Protein AF-A0A7R9QND0-F1 (afdb_monomer)

Radius of gyration: 23.3 Å; Cα contacts (8 Å, |Δi|>4): 82; chains: 1; bounding box: 37×29×75 Å

Sequence (77 aa):
ISTSHLSLHDPDAEFADADAPEFDEPLPALGTAKALYVFEAQSEGSIPMGENEEFEVVELDQGDGWTRVRRRDHEEE

Mean predicted aligned error: 13.8 Å

Structure (mmCIF, N/CA/C/O backbone):
data_AF-A0A7R9QND0-F1
#
_entry.id   AF-A0A7R9QND0-F1
#
loop_
_atom_site.group_PDB
_atom_site.id
_atom_site.type_symbol
_atom_site.label_atom_id
_atom_site.label_alt_id
_atom_site.label_comp_id
_atom_site.label_asym_id
_atom_site.label_entity_id
_atom_site.label_seq_id
_atom_site.pdbx_PDB_ins_code
_atom_site.Cartn_x
_atom_site.Cartn_y
_atom_site.Cartn_z
_atom_site.occupancy
_atom_site.B_iso_or_equiv
_atom_site.auth_seq_id
_atom_site.auth_comp_id
_atom_site.auth_asym_id
_atom_site.auth_atom_id
_atom_site.pdbx_PDB_model_num
ATOM 1 N N . ILE A 1 1 ? 25.323 -11.086 -65.724 1.00 43.56 1 ILE A N 1
ATOM 2 C CA . ILE A 1 1 ? 23.870 -11.282 -65.498 1.00 43.56 1 ILE A CA 1
ATOM 3 C C . ILE A 1 1 ? 23.781 -12.092 -64.205 1.00 43.56 1 ILE A C 1
ATOM 5 O O . ILE A 1 1 ? 24.108 -13.263 -64.235 1.00 43.56 1 ILE A O 1
ATOM 9 N N . SER A 1 2 ? 23.886 -11.442 -63.044 1.00 44.09 2 SER A N 1
ATOM 10 C CA . SER A 1 2 ? 22.770 -10.910 -62.239 1.00 44.09 2 SER A CA 1
ATOM 11 C C . SER A 1 2 ? 21.728 -11.979 -61.897 1.00 44.09 2 SER A C 1
ATOM 13 O O . SER A 1 2 ? 20.954 -12.344 -62.772 1.00 44.09 2 SER A O 1
ATOM 15 N N . THR A 1 3 ? 21.772 -12.489 -60.662 1.00 45.50 3 THR A N 1
ATOM 16 C CA . THR A 1 3 ? 20.785 -12.219 -59.594 1.00 45.50 3 THR A CA 1
ATOM 17 C C . THR A 1 3 ? 21.378 -12.716 -58.276 1.00 45.50 3 THR A C 1
ATOM 19 O O . THR A 1 3 ? 21.566 -13.916 -58.087 1.00 45.50 3 THR A O 1
ATOM 22 N N . SER A 1 4 ? 21.718 -11.789 -57.387 1.00 52.72 4 SER A N 1
ATOM 23 C CA . SER A 1 4 ? 22.135 -12.082 -56.016 1.00 52.72 4 SER A CA 1
ATOM 24 C C . SER A 1 4 ? 20.907 -12.398 -55.164 1.00 52.72 4 SER A C 1
ATOM 26 O O . SER A 1 4 ? 19.922 -11.669 -55.231 1.00 52.72 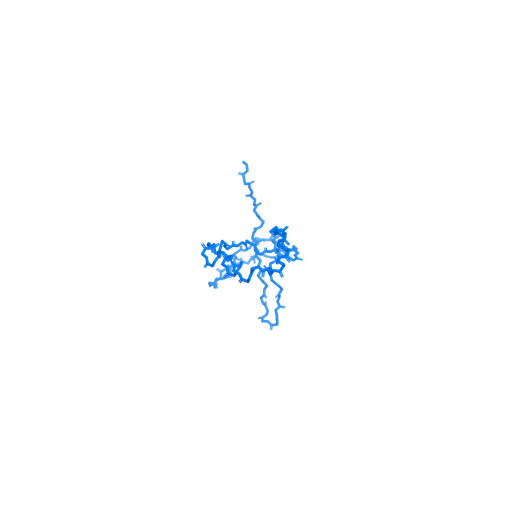4 SER A O 1
ATOM 28 N N . HIS A 1 5 ? 20.991 -13.417 -54.312 1.00 56.69 5 HIS A N 1
ATOM 29 C CA . HIS A 1 5 ? 20.154 -13.513 -53.119 1.00 56.69 5 HIS A CA 1
ATOM 30 C C . HIS A 1 5 ? 21.086 -13.867 -51.960 1.00 56.69 5 HIS A C 1
ATOM 32 O O . HIS A 1 5 ? 21.420 -15.028 -51.739 1.00 56.69 5 HIS A O 1
ATOM 38 N N . LEU A 1 6 ? 21.619 -12.833 -51.310 1.00 56.44 6 LEU A N 1
ATOM 39 C CA . LEU A 1 6 ? 22.424 -12.974 -50.106 1.00 56.44 6 LEU A CA 1
ATOM 40 C C . LEU A 1 6 ? 21.474 -12.751 -48.926 1.00 56.44 6 LEU A C 1
ATOM 42 O O . LEU A 1 6 ? 21.121 -11.617 -48.623 1.00 56.44 6 LEU A O 1
ATOM 46 N N . SER A 1 7 ? 21.019 -13.830 -48.294 1.00 56.81 7 SER A N 1
ATOM 47 C CA . SER A 1 7 ? 20.485 -13.745 -46.936 1.00 56.81 7 SER A CA 1
ATOM 48 C C . SER A 1 7 ? 21.671 -13.728 -45.981 1.00 56.81 7 SER A C 1
ATOM 50 O O . SER 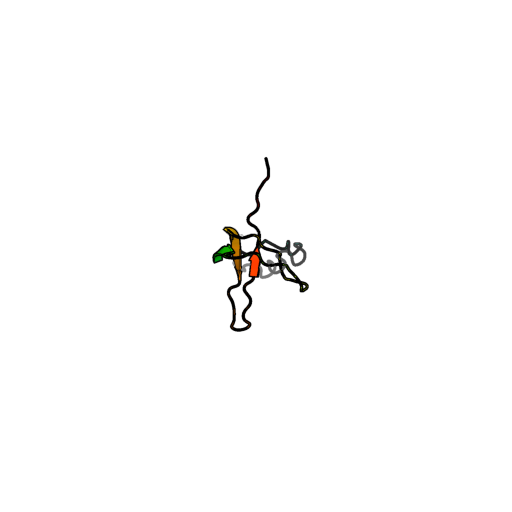A 1 7 ? 22.160 -14.777 -45.573 1.00 56.81 7 SER A O 1
ATOM 52 N N . LEU A 1 8 ? 22.143 -12.535 -45.639 1.00 57.34 8 LEU A N 1
ATOM 53 C CA . LEU A 1 8 ? 22.708 -12.301 -44.321 1.00 57.34 8 LEU A CA 1
ATOM 54 C C . LEU A 1 8 ? 21.831 -11.235 -43.682 1.00 57.34 8 LEU A C 1
ATOM 56 O O . LEU A 1 8 ? 21.807 -10.092 -44.117 1.00 57.34 8 LEU A O 1
ATOM 60 N N . HIS A 1 9 ? 21.024 -11.683 -42.729 1.00 51.56 9 HIS A N 1
ATOM 61 C CA . HIS A 1 9 ? 20.310 -10.828 -41.801 1.00 51.56 9 HIS A CA 1
ATOM 62 C C . HIS A 1 9 ? 21.375 -10.034 -41.038 1.00 51.56 9 HIS A C 1
ATOM 64 O O . HIS A 1 9 ? 22.231 -10.638 -40.390 1.00 51.56 9 HIS A O 1
ATOM 70 N N . ASP A 1 10 ? 21.381 -8.719 -41.229 1.00 51.69 10 ASP A N 1
ATOM 71 C CA . ASP A 1 10 ? 22.299 -7.789 -40.580 1.00 51.69 10 ASP A CA 1
ATOM 72 C C . ASP A 1 10 ? 22.280 -7.994 -39.054 1.00 51.69 10 ASP A C 1
ATOM 74 O O . ASP A 1 10 ? 21.211 -7.903 -38.449 1.00 51.69 10 ASP A O 1
ATOM 78 N N . PRO A 1 11 ? 23.431 -8.246 -38.404 1.00 51.91 11 PRO A N 1
ATOM 79 C CA . PRO A 1 11 ? 23.551 -8.179 -36.949 1.00 51.91 11 PRO A CA 1
ATOM 80 C C . PRO A 1 11 ? 23.657 -6.729 -36.431 1.00 51.91 11 PRO A C 1
ATOM 82 O O . PRO A 1 11 ? 23.970 -6.526 -35.266 1.00 51.91 11 PRO A O 1
ATOM 85 N N . ASP A 1 12 ? 23.393 -5.721 -37.271 1.00 48.75 12 ASP A N 1
ATOM 86 C CA . ASP A 1 12 ? 23.444 -4.291 -36.922 1.00 48.75 12 ASP A CA 1
ATOM 87 C C . ASP A 1 12 ? 22.064 -3.717 -36.537 1.00 48.75 12 ASP A C 1
ATOM 89 O O . ASP A 1 12 ? 21.805 -2.524 -36.639 1.00 48.75 12 ASP A O 1
ATOM 93 N N . ALA A 1 13 ? 21.146 -4.572 -36.075 1.00 52.59 13 ALA A N 1
ATOM 94 C CA . ALA A 1 13 ? 19.958 -4.141 -35.331 1.00 52.59 13 ALA A CA 1
ATOM 95 C C . ALA A 1 13 ? 20.211 -4.115 -33.806 1.00 52.59 13 ALA A C 1
ATOM 97 O O . ALA A 1 13 ? 19.275 -4.022 -33.019 1.00 52.59 13 ALA A O 1
ATOM 98 N N . GLU A 1 14 ? 21.480 -4.175 -33.389 1.00 53.62 14 GLU A N 1
ATOM 99 C CA . GLU A 1 14 ? 21.950 -4.058 -31.999 1.00 53.62 14 GLU A CA 1
ATOM 100 C C . GLU A 1 14 ? 22.182 -2.585 -31.598 1.00 53.62 14 GLU A C 1
ATOM 102 O O . GLU A 1 14 ? 23.085 -2.261 -30.835 1.00 53.62 14 GLU A O 1
ATOM 107 N N . PHE A 1 15 ? 21.365 -1.672 -32.118 1.00 56.12 15 PHE A N 1
ATOM 108 C CA . PHE A 1 15 ? 21.181 -0.336 -31.548 1.00 56.12 15 PHE A CA 1
ATOM 109 C C . PHE A 1 15 ? 19.688 -0.012 -31.535 1.00 56.12 15 PHE A C 1
ATOM 111 O O . PHE A 1 15 ? 19.244 1.019 -32.032 1.00 56.12 15 PHE A O 1
ATOM 118 N N . ALA A 1 16 ? 18.892 -0.931 -30.986 1.00 56.16 16 ALA A N 1
ATOM 119 C CA . ALA A 1 16 ? 17.617 -0.548 -30.406 1.00 56.16 16 ALA A CA 1
ATOM 120 C C . ALA A 1 16 ? 17.935 0.387 -29.230 1.00 56.16 16 ALA A C 1
ATOM 122 O O . ALA A 1 16 ? 18.384 -0.081 -28.190 1.00 56.16 16 ALA A O 1
ATOM 123 N N . ASP A 1 17 ? 17.826 1.694 -29.476 1.00 54.28 17 ASP A N 1
ATOM 124 C CA . ASP A 1 17 ? 17.719 2.782 -28.501 1.00 54.28 17 ASP A CA 1
ATOM 125 C C . ASP A 1 17 ? 18.217 2.446 -27.082 1.00 54.28 17 ASP A C 1
ATOM 127 O O . ASP A 1 17 ? 17.444 2.260 -26.148 1.00 54.28 17 ASP A O 1
ATOM 131 N N . ALA A 1 18 ? 19.540 2.435 -26.893 1.00 57.38 18 ALA A N 1
ATOM 132 C CA . ALA A 1 18 ? 20.157 2.452 -25.561 1.00 57.38 18 ALA A CA 1
ATOM 133 C C . ALA A 1 18 ? 20.028 3.830 -24.862 1.00 57.38 18 ALA A C 1
ATOM 135 O O . ALA A 1 18 ? 20.669 4.065 -23.841 1.00 57.38 18 ALA A O 1
ATOM 136 N N . ASP A 1 19 ? 19.236 4.737 -25.442 1.00 55.09 19 ASP A N 1
ATOM 137 C CA . ASP A 1 19 ? 18.924 6.082 -24.949 1.00 55.09 19 ASP A CA 1
ATOM 138 C C . ASP A 1 19 ? 17.422 6.390 -25.116 1.00 55.09 19 ASP A C 1
ATOM 140 O O . ASP A 1 19 ? 17.010 7.546 -25.182 1.00 55.09 19 ASP A O 1
ATOM 144 N N . ALA A 1 20 ? 16.562 5.363 -25.166 1.00 57.38 20 ALA A N 1
ATOM 145 C CA . ALA A 1 20 ? 15.206 5.604 -24.702 1.00 57.38 20 ALA A CA 1
ATOM 146 C C . ALA A 1 20 ? 15.356 5.993 -23.224 1.00 57.38 20 ALA 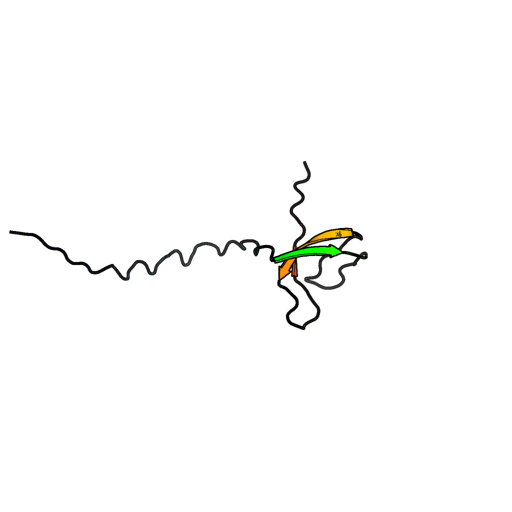A C 1
ATOM 148 O O . ALA A 1 20 ? 16.011 5.243 -22.490 1.00 57.38 20 ALA A O 1
ATOM 149 N N . PRO A 1 21 ? 14.819 7.137 -22.750 1.00 52.38 21 PRO A N 1
ATOM 150 C CA . PRO A 1 21 ? 14.656 7.291 -21.316 1.00 52.38 21 PRO A CA 1
ATOM 151 C C . PRO A 1 21 ? 13.967 6.009 -20.861 1.00 52.38 21 PRO A C 1
ATOM 153 O O . PRO A 1 21 ? 12.929 5.660 -21.430 1.00 52.38 21 PRO A O 1
ATOM 156 N N . GLU A 1 22 ? 14.558 5.290 -19.905 1.00 57.38 22 GLU A N 1
ATOM 157 C CA . GLU A 1 22 ? 13.823 4.328 -19.092 1.00 57.38 22 GLU A CA 1
ATOM 158 C C . GLU A 1 22 ? 12.760 5.165 -18.381 1.00 57.38 22 GLU A C 1
ATOM 160 O O . GLU A 1 22 ? 12.924 5.602 -17.245 1.00 57.38 22 GLU A O 1
ATOM 165 N N . PHE A 1 23 ? 11.724 5.547 -19.133 1.00 53.00 23 PHE A N 1
ATOM 166 C CA . PHE A 1 23 ? 10.497 6.092 -18.621 1.00 53.00 23 PHE A CA 1
ATOM 167 C C . PHE A 1 23 ? 10.132 5.062 -17.583 1.00 53.00 23 PHE A C 1
ATOM 169 O O . PHE A 1 23 ? 10.037 3.884 -17.924 1.00 53.00 23 PHE A O 1
ATOM 176 N N . ASP A 1 24 ? 10.091 5.508 -16.335 1.00 62.22 24 ASP A N 1
ATOM 177 C CA . ASP A 1 24 ? 9.689 4.748 -15.165 1.00 62.22 24 ASP A CA 1
ATOM 178 C C . ASP A 1 24 ? 8.268 4.241 -15.455 1.00 62.22 24 ASP A C 1
ATOM 180 O O . ASP A 1 24 ? 7.267 4.867 -15.107 1.00 62.22 24 ASP A O 1
ATOM 184 N N . GLU A 1 25 ? 8.171 3.206 -16.291 1.00 70.25 25 GLU A N 1
ATOM 185 C CA . GLU A 1 25 ? 6.917 2.688 -16.784 1.00 70.25 25 GLU A CA 1
ATOM 186 C C . GLU A 1 25 ? 6.292 2.061 -15.552 1.00 70.25 25 GLU A C 1
ATOM 188 O O . GLU A 1 25 ? 6.889 1.162 -14.943 1.00 70.25 25 GLU A O 1
ATOM 193 N N . PRO A 1 26 ? 5.131 2.572 -15.118 1.00 75.19 26 PRO A N 1
ATOM 194 C CA . PRO A 1 26 ? 4.568 2.166 -13.853 1.00 75.19 26 PRO A CA 1
ATOM 195 C C . PRO A 1 26 ? 4.338 0.656 -13.904 1.00 75.19 26 PRO A C 1
ATOM 197 O O . PRO A 1 26 ? 3.596 0.163 -14.756 1.00 75.19 26 PRO A O 1
ATOM 200 N N . LEU A 1 27 ? 4.994 -0.073 -12.991 1.00 86.75 27 LEU A N 1
ATOM 201 C CA . LEU A 1 27 ? 4.949 -1.535 -12.953 1.00 86.75 27 LEU A CA 1
ATOM 202 C C . LEU A 1 27 ? 3.498 -2.040 -13.044 1.00 86.75 27 LEU A C 1
ATOM 204 O O . LEU A 1 27 ? 2.586 -1.417 -12.472 1.00 86.75 27 LEU A O 1
ATOM 208 N N . PRO A 1 28 ? 3.254 -3.160 -13.746 1.00 89.50 28 PRO A N 1
ATOM 209 C CA . PRO A 1 28 ? 1.912 -3.703 -13.872 1.00 89.50 28 PRO A CA 1
ATOM 210 C C . PRO A 1 28 ? 1.355 -4.074 -12.495 1.00 89.50 28 PRO A C 1
ATOM 212 O O . PRO A 1 28 ? 2.058 -4.623 -11.646 1.00 89.50 28 PRO A O 1
ATOM 215 N N . ALA A 1 29 ? 0.069 -3.800 -12.280 1.00 92.50 29 ALA A N 1
ATOM 216 C CA . ALA A 1 29 ? -0.606 -4.206 -11.057 1.00 92.50 29 ALA A CA 1
ATOM 217 C C . ALA A 1 29 ? -0.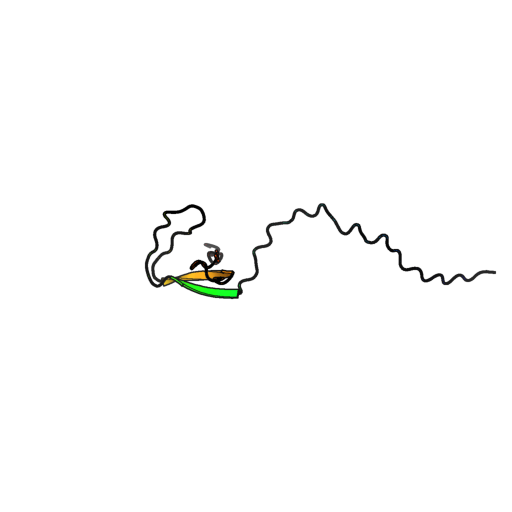735 -5.739 -11.006 1.00 92.50 29 ALA A C 1
ATOM 219 O O . ALA A 1 29 ? -1.321 -6.366 -11.888 1.00 92.50 29 ALA A O 1
ATOM 220 N N . LEU A 1 30 ? -0.209 -6.339 -9.942 1.00 94.75 30 LEU A N 1
ATOM 221 C CA . LEU A 1 30 ? -0.319 -7.759 -9.609 1.00 94.75 30 LEU A CA 1
ATOM 222 C C . LEU A 1 30 ? -1.668 -8.091 -8.954 1.00 94.75 30 LEU A C 1
ATOM 224 O O . LEU A 1 30 ? -2.101 -9.242 -8.953 1.00 94.75 30 LEU A O 1
ATOM 228 N N . GLY A 1 31 ? -2.330 -7.087 -8.379 1.00 95.06 31 GLY A N 1
ATOM 229 C CA . GLY A 1 31 ? -3.622 -7.221 -7.720 1.00 95.06 31 GLY A CA 1
ATOM 230 C C . GLY A 1 31 ? -4.046 -5.935 -7.023 1.00 95.06 31 GLY A C 1
ATOM 231 O O . GLY A 1 31 ? -3.456 -4.876 -7.226 1.00 95.06 31 GLY A O 1
ATOM 232 N N . THR A 1 32 ? -5.064 -6.036 -6.174 1.00 95.06 32 THR A N 1
ATOM 233 C CA . THR A 1 32 ? -5.578 -4.917 -5.375 1.00 95.06 32 THR A CA 1
ATOM 234 C C . THR A 1 32 ? -5.463 -5.223 -3.891 1.00 95.06 32 THR A C 1
ATOM 236 O O . THR A 1 32 ? -5.739 -6.346 -3.463 1.00 95.06 32 THR A O 1
ATOM 239 N N . ALA A 1 33 ? -5.126 -4.214 -3.100 1.00 95.00 33 ALA A N 1
ATOM 240 C CA . ALA A 1 33 ? -5.122 -4.275 -1.648 1.00 95.00 33 ALA A CA 1
ATOM 241 C C . ALA A 1 33 ? -6.072 -3.219 -1.078 1.00 95.00 33 ALA A C 1
ATOM 243 O O . ALA A 1 33 ? -6.266 -2.162 -1.674 1.00 95.00 33 ALA A O 1
ATOM 244 N N . LYS A 1 34 ? -6.645 -3.504 0.094 1.00 95.12 34 LYS A N 1
ATOM 245 C CA . LYS A 1 34 ? -7.434 -2.538 0.856 1.00 95.12 34 LYS A CA 1
ATOM 246 C C . LYS A 1 34 ? -6.824 -2.356 2.234 1.00 95.12 34 LYS A C 1
ATOM 248 O O . LYS A 1 34 ? -6.653 -3.337 2.962 1.00 95.12 34 LYS A O 1
ATOM 253 N N . ALA A 1 35 ? -6.542 -1.113 2.602 1.00 95.25 35 ALA A N 1
ATOM 254 C CA . ALA A 1 35 ? -6.114 -0.779 3.948 1.00 95.25 35 ALA A CA 1
ATOM 255 C C . ALA A 1 35 ? -7.275 -1.022 4.921 1.00 95.25 35 ALA A C 1
ATOM 257 O O . ALA A 1 35 ? -8.333 -0.410 4.825 1.00 95.25 35 ALA A O 1
ATOM 258 N N . LEU A 1 36 ? -7.112 -1.966 5.847 1.00 95.12 36 LEU A N 1
ATOM 259 C CA . LEU A 1 36 ? -8.146 -2.272 6.845 1.00 95.12 36 LEU A CA 1
ATOM 260 C C . LEU A 1 36 ? -8.168 -1.276 8.002 1.00 95.12 36 LEU A C 1
ATOM 262 O O . LEU A 1 36 ? -9.167 -1.189 8.703 1.00 95.12 36 LEU A O 1
ATOM 266 N N . TYR A 1 37 ? -7.065 -0.560 8.192 1.00 95.81 37 TYR A N 1
ATOM 267 C CA . TYR A 1 37 ? -6.867 0.425 9.239 1.00 95.81 37 TYR A CA 1
ATOM 268 C C . TYR A 1 37 ? -6.063 1.586 8.675 1.00 95.81 37 TYR A C 1
ATOM 270 O O . TYR A 1 37 ? -5.340 1.431 7.689 1.00 95.81 37 TYR A O 1
ATOM 278 N N . VAL A 1 38 ? -6.167 2.732 9.338 1.00 95.56 38 VAL A N 1
ATOM 279 C CA . VAL A 1 38 ? -5.319 3.884 9.046 1.00 95.56 38 VAL A CA 1
ATOM 280 C C . VAL A 1 38 ? -3.858 3.524 9.311 1.00 95.56 38 VAL A C 1
ATOM 282 O O . VAL A 1 38 ? -3.533 2.918 10.334 1.00 95.56 38 VAL A O 1
ATOM 285 N N . PHE A 1 39 ? -2.983 3.933 8.401 1.00 93.81 39 PHE A N 1
ATOM 286 C CA . PHE A 1 39 ? -1.541 3.838 8.552 1.00 93.81 39 PHE A CA 1
ATOM 287 C C . PHE A 1 39 ? -0.913 5.215 8.341 1.00 93.81 39 PHE A C 1
ATOM 289 O O . PHE A 1 39 ? -1.023 5.811 7.269 1.00 93.81 39 PHE A O 1
ATOM 296 N N . GLU A 1 40 ? -0.242 5.720 9.373 1.00 94.44 40 GLU A N 1
ATOM 297 C CA . GLU A 1 40 ? 0.549 6.944 9.288 1.00 94.44 40 GLU A CA 1
ATOM 298 C C . GLU A 1 40 ? 1.973 6.586 8.853 1.00 94.44 40 GLU A C 1
ATOM 300 O O . GLU A 1 40 ? 2.690 5.880 9.564 1.00 94.44 40 GLU A O 1
ATOM 305 N N . ALA A 1 41 ? 2.388 7.069 7.682 1.00 91.06 41 ALA A N 1
ATOM 306 C CA . ALA A 1 41 ? 3.738 6.852 7.176 1.00 91.06 41 ALA A CA 1
ATOM 307 C C . ALA A 1 41 ? 4.773 7.572 8.055 1.00 91.06 41 ALA A C 1
ATOM 309 O O . ALA A 1 41 ? 4.751 8.795 8.185 1.00 91.06 41 ALA A O 1
ATOM 310 N N . GLN A 1 42 ? 5.690 6.804 8.647 1.00 87.81 42 GLN A N 1
ATOM 311 C CA . GLN A 1 42 ? 6.759 7.311 9.525 1.00 87.81 42 GLN A CA 1
ATOM 312 C C . GLN A 1 42 ? 8.161 7.105 8.940 1.00 87.81 42 GLN A C 1
ATOM 314 O O . GLN A 1 42 ? 9.143 7.603 9.486 1.00 87.81 42 GLN A O 1
ATOM 319 N N . SER A 1 43 ? 8.273 6.345 7.851 1.00 87.00 43 SER A N 1
ATOM 320 C CA . SER A 1 43 ? 9.544 5.993 7.220 1.00 87.00 43 SER A CA 1
ATOM 321 C C . SER A 1 43 ? 9.546 6.398 5.752 1.00 87.00 43 SER A C 1
ATOM 323 O O . SER A 1 43 ? 8.514 6.346 5.078 1.00 87.00 43 SER A O 1
ATOM 325 N N . GLU A 1 44 ? 10.710 6.799 5.252 1.00 87.44 44 GLU A N 1
ATOM 326 C CA . GLU A 1 44 ? 10.899 7.064 3.827 1.00 87.44 44 GLU A CA 1
ATOM 327 C C . GLU A 1 44 ? 10.601 5.792 3.020 1.00 87.44 44 GLU A C 1
ATOM 329 O O . GLU A 1 44 ? 10.989 4.693 3.416 1.00 87.44 44 GLU A O 1
ATOM 334 N N . GLY A 1 45 ? 9.848 5.931 1.929 1.00 86.44 45 GLY A N 1
ATOM 335 C CA . GLY A 1 45 ? 9.372 4.797 1.129 1.00 86.44 45 GLY A CA 1
ATOM 336 C C . GLY A 1 45 ? 8.067 4.158 1.620 1.00 86.44 45 GLY A C 1
ATOM 337 O O . GLY A 1 45 ? 7.576 3.235 0.976 1.00 86.44 45 GLY A O 1
ATOM 338 N N . SER A 1 46 ? 7.470 4.652 2.711 1.00 90.75 46 SER A N 1
ATOM 339 C CA . SER A 1 46 ? 6.117 4.261 3.131 1.00 90.75 46 SER A CA 1
ATOM 340 C C . SER A 1 46 ? 5.074 5.293 2.692 1.00 90.75 46 SER A C 1
ATOM 342 O O . SER A 1 46 ? 5.336 6.496 2.710 1.00 90.75 46 SER A O 1
ATOM 344 N N . ILE A 1 47 ? 3.886 4.827 2.293 1.00 90.38 47 ILE A N 1
ATOM 345 C CA . ILE A 1 47 ? 2.767 5.697 1.910 1.00 90.38 47 ILE A CA 1
ATOM 346 C C . ILE A 1 47 ? 1.713 5.717 3.021 1.00 90.38 47 ILE A C 1
ATOM 348 O O . ILE A 1 47 ? 1.386 4.655 3.554 1.00 90.38 47 ILE A O 1
ATOM 352 N N . PRO A 1 48 ? 1.176 6.890 3.400 1.00 93.38 48 PRO A N 1
ATOM 353 C CA . PRO A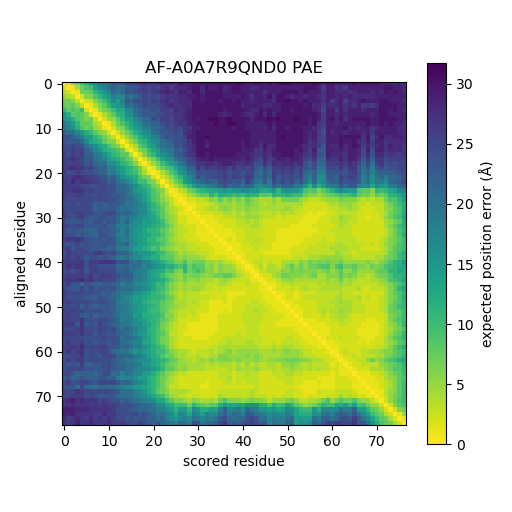 1 48 ? 0.089 6.952 4.363 1.00 93.38 48 PRO A CA 1
ATOM 354 C C . PRO A 1 48 ? -1.194 6.407 3.729 1.00 93.38 48 PRO A C 1
ATOM 356 O O . PRO A 1 48 ? -1.474 6.666 2.551 1.00 93.38 48 PRO A O 1
ATOM 359 N N . MET A 1 49 ? -1.973 5.675 4.522 1.00 94.31 49 MET A N 1
ATOM 360 C CA . MET A 1 49 ? -3.198 5.007 4.082 1.00 94.31 49 MET A CA 1
ATOM 361 C C . MET A 1 49 ? -4.362 5.343 5.012 1.00 94.31 49 MET A C 1
ATOM 363 O O . MET A 1 49 ? -4.209 5.353 6.234 1.00 94.31 49 MET A O 1
ATOM 367 N N . GLY A 1 50 ? -5.535 5.587 4.440 1.00 94.75 50 GLY A N 1
ATOM 368 C CA . GLY A 1 50 ? -6.803 5.684 5.148 1.00 94.75 50 GLY A CA 1
ATOM 369 C C . GLY A 1 50 ? -7.462 4.320 5.352 1.00 94.75 50 GLY A C 1
ATOM 370 O O . GLY A 1 50 ? -7.207 3.359 4.630 1.00 94.75 50 GLY A O 1
ATOM 371 N N . GLU A 1 51 ? -8.357 4.232 6.336 1.00 96.19 51 GLU A N 1
ATOM 372 C CA . GLU A 1 51 ? -9.195 3.046 6.503 1.00 96.19 51 GLU A CA 1
ATOM 373 C C . GLU A 1 51 ? -10.091 2.851 5.270 1.00 96.19 51 GLU A C 1
ATOM 375 O O . GLU A 1 51 ? -10.747 3.782 4.810 1.00 96.19 51 GLU A O 1
ATOM 380 N N . ASN A 1 52 ? -10.147 1.620 4.770 1.00 95.12 52 ASN A N 1
ATOM 381 C CA . ASN A 1 52 ? -10.845 1.204 3.556 1.00 95.12 52 ASN A CA 1
ATOM 382 C C . ASN A 1 52 ? -10.321 1.817 2.244 1.00 95.12 52 ASN A C 1
ATOM 384 O O . ASN A 1 52 ? -10.978 1.644 1.219 1.00 95.12 52 ASN A O 1
ATOM 388 N N . GLU A 1 53 ? -9.153 2.467 2.240 1.00 94.88 53 GLU A N 1
ATOM 389 C CA . GLU A 1 53 ? -8.520 2.963 1.010 1.00 94.88 53 GLU A CA 1
ATOM 390 C C . GLU A 1 53 ? -8.007 1.795 0.146 1.00 94.88 53 GLU A C 1
ATOM 392 O O . GLU A 1 53 ? -7.469 0.811 0.666 1.00 94.88 53 GLU A O 1
ATOM 397 N N . GLU A 1 54 ? -8.203 1.890 -1.172 1.00 94.69 54 GLU A N 1
ATOM 398 C CA . GLU A 1 54 ? -7.814 0.865 -2.146 1.00 94.69 54 GLU A CA 1
ATOM 399 C C . GLU A 1 54 ? -6.514 1.228 -2.873 1.00 94.69 54 GLU A C 1
ATOM 401 O O . GLU A 1 54 ? -6.299 2.368 -3.284 1.00 94.69 54 GLU A O 1
ATOM 406 N N . PHE A 1 55 ? -5.671 0.221 -3.089 1.00 94.31 55 PHE A N 1
ATOM 407 C CA . PHE A 1 55 ? -4.362 0.350 -3.721 1.00 94.31 55 PHE A CA 1
ATOM 408 C C . PHE A 1 55 ? -4.133 -0.758 -4.741 1.00 94.31 55 PHE A C 1
ATOM 410 O O . PHE A 1 55 ? -4.694 -1.852 -4.641 1.00 94.31 55 PHE A O 1
ATOM 417 N N . GLU A 1 56 ? -3.245 -0.496 -5.691 1.00 95.25 56 GLU A N 1
ATOM 418 C CA . GLU A 1 56 ? -2.738 -1.495 -6.623 1.00 95.25 56 GLU A CA 1
ATOM 419 C C . GLU A 1 56 ? -1.442 -2.091 -6.078 1.00 95.25 56 GLU A C 1
ATOM 421 O O . GLU A 1 56 ? -0.509 -1.367 -5.740 1.00 95.25 56 GLU A O 1
ATOM 426 N N . VAL A 1 57 ? -1.371 -3.415 -5.981 1.00 94.44 57 VAL A N 1
ATOM 427 C CA . VAL A 1 57 ? -0.150 -4.124 -5.588 1.00 94.44 57 VAL A CA 1
ATOM 428 C C . VAL A 1 57 ? 0.759 -4.204 -6.802 1.00 94.44 57 VAL A C 1
ATOM 430 O O . VAL A 1 57 ? 0.346 -4.753 -7.816 1.00 94.44 57 VAL A O 1
ATOM 433 N N . VAL A 1 58 ? 1.983 -3.693 -6.702 1.00 93.94 58 VAL A N 1
ATOM 434 C CA . VAL A 1 58 ? 2.971 -3.728 -7.798 1.00 93.94 58 VAL A CA 1
ATOM 435 C C . VAL A 1 58 ? 4.108 -4.713 -7.529 1.00 93.94 58 VAL A C 1
ATOM 437 O O . VAL A 1 58 ? 4.739 -5.190 -8.464 1.00 93.94 58 VAL A O 1
ATOM 440 N N . GLU A 1 59 ? 4.334 -5.080 -6.265 1.00 94.12 59 GLU A N 1
ATOM 441 C CA . GLU A 1 59 ? 5.310 -6.100 -5.869 1.00 94.12 59 GLU A CA 1
ATOM 442 C C . GLU A 1 59 ? 4.828 -6.819 -4.607 1.00 94.12 59 GLU A C 1
ATOM 444 O O . GLU A 1 59 ? 4.383 -6.169 -3.660 1.00 94.12 59 GLU A O 1
ATOM 449 N N . LEU A 1 60 ? 4.909 -8.151 -4.594 1.00 94.25 60 LEU A N 1
ATOM 450 C CA . LEU A 1 60 ? 4.559 -8.973 -3.432 1.00 94.25 60 LEU A CA 1
ATOM 451 C C . LEU A 1 60 ? 5.708 -9.016 -2.418 1.00 94.25 60 LEU A C 1
ATOM 453 O O . LEU A 1 60 ? 6.872 -8.949 -2.806 1.00 94.25 60 LEU A O 1
ATOM 457 N N . ASP A 1 61 ? 5.363 -9.214 -1.145 1.00 93.44 61 ASP A N 1
ATOM 458 C CA . ASP A 1 61 ? 6.326 -9.487 -0.073 1.00 93.44 61 ASP A CA 1
ATOM 459 C C . ASP A 1 61 ? 7.237 -10.674 -0.415 1.00 93.44 61 ASP A C 1
ATOM 461 O O . ASP A 1 61 ? 6.764 -11.768 -0.745 1.00 93.44 61 ASP A O 1
ATOM 465 N N . GLN A 1 62 ? 8.550 -10.457 -0.317 1.00 93.44 62 GLN A N 1
ATOM 466 C CA . GLN A 1 62 ? 9.570 -11.478 -0.571 1.00 93.44 62 GLN A CA 1
ATOM 467 C C . GLN A 1 62 ? 10.088 -12.117 0.728 1.00 93.44 62 GLN A C 1
ATOM 469 O O . GLN A 1 62 ? 11.074 -12.859 0.710 1.00 93.44 62 GLN A O 1
ATOM 474 N N . GLY A 1 63 ? 9.408 -11.867 1.850 1.00 94.31 63 GLY A N 1
ATOM 475 C CA . GLY A 1 63 ? 9.760 -12.350 3.183 1.00 94.31 63 GLY A CA 1
ATOM 476 C C . GLY A 1 63 ? 10.391 -11.281 4.078 1.00 94.31 63 GLY A C 1
ATOM 477 O O . GLY A 1 63 ? 10.922 -11.616 5.138 1.00 94.31 63 GLY A O 1
ATOM 478 N N . ASP A 1 64 ? 10.351 -10.014 3.667 1.00 89.81 64 ASP A N 1
ATOM 479 C CA . ASP A 1 64 ? 10.810 -8.849 4.426 1.00 89.81 64 ASP A CA 1
ATOM 480 C C . ASP A 1 64 ? 9.681 -8.173 5.230 1.00 89.81 64 ASP A C 1
ATOM 482 O O . ASP A 1 64 ? 9.945 -7.372 6.130 1.00 89.81 64 ASP A O 1
ATOM 486 N N . GLY A 1 65 ? 8.431 -8.552 4.964 1.00 92.06 65 GLY A N 1
ATOM 487 C CA . GLY A 1 65 ? 7.231 -8.058 5.628 1.00 92.06 65 GLY A CA 1
ATOM 488 C C . GLY A 1 65 ? 6.611 -6.827 4.968 1.00 92.06 65 GLY A C 1
ATOM 489 O O . GLY A 1 65 ? 5.627 -6.312 5.505 1.00 92.06 65 GLY A O 1
ATOM 490 N N . TRP A 1 66 ? 7.135 -6.360 3.830 1.00 92.06 66 TRP A N 1
ATOM 491 C CA . TRP A 1 66 ? 6.601 -5.214 3.095 1.00 92.06 66 TRP A CA 1
ATOM 492 C C . TRP A 1 66 ? 6.118 -5.604 1.705 1.00 92.06 66 TRP A C 1
ATOM 494 O O . TRP A 1 66 ? 6.597 -6.524 1.063 1.00 92.06 66 TRP A O 1
ATOM 504 N N . THR A 1 67 ? 5.113 -4.887 1.224 1.00 93.12 67 THR A N 1
ATOM 505 C CA . THR A 1 67 ? 4.542 -5.056 -0.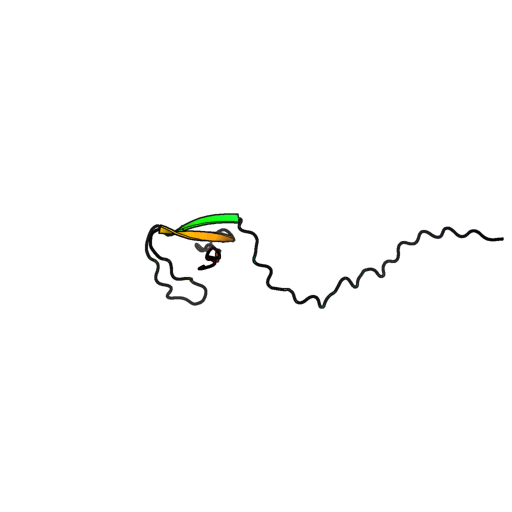114 1.00 93.12 67 THR A CA 1
ATOM 506 C C . THR A 1 67 ? 4.547 -3.691 -0.772 1.00 93.12 67 THR A C 1
ATOM 508 O O . THR A 1 67 ? 4.128 -2.711 -0.148 1.00 93.12 67 THR A O 1
ATOM 511 N N . ARG A 1 68 ? 5.008 -3.600 -2.023 1.00 92.81 68 ARG A N 1
ATOM 512 C CA . ARG A 1 68 ? 4.952 -2.330 -2.752 1.00 92.81 68 ARG A CA 1
ATOM 513 C C . ARG A 1 68 ? 3.578 -2.157 -3.362 1.00 92.81 68 ARG A C 1
ATOM 515 O O . ARG A 1 68 ? 3.056 -3.036 -4.052 1.00 92.81 68 ARG A O 1
ATOM 522 N N . VAL A 1 69 ? 3.014 -0.985 -3.119 1.00 94.06 69 VAL A N 1
ATOM 523 C CA . VAL A 1 69 ? 1.688 -0.610 -3.585 1.00 94.06 69 VAL A CA 1
ATOM 524 C C . VAL A 1 69 ? 1.715 0.784 -4.201 1.00 94.06 69 VAL A C 1
ATOM 526 O O . VAL A 1 69 ? 2.556 1.615 -3.862 1.00 94.06 69 VAL A O 1
ATOM 529 N N . ARG A 1 70 ? 0.767 1.035 -5.096 1.00 92.44 70 ARG A N 1
ATOM 530 C CA . ARG A 1 70 ? 0.529 2.299 -5.787 1.00 92.44 70 ARG A CA 1
ATOM 531 C C . ARG A 1 70 ? -0.886 2.775 -5.463 1.00 92.44 70 ARG A C 1
ATOM 533 O O . ARG A 1 70 ? -1.813 1.966 -5.396 1.00 92.44 70 ARG A O 1
ATOM 540 N N . ARG A 1 71 ? -1.069 4.086 -5.280 1.00 91.56 71 ARG A N 1
ATOM 541 C CA . ARG A 1 71 ? -2.414 4.676 -5.253 1.00 91.56 71 ARG A CA 1
ATOM 542 C C . ARG A 1 71 ? -3.032 4.522 -6.628 1.00 91.56 71 ARG A C 1
ATOM 544 O O . ARG A 1 71 ? -2.390 4.856 -7.617 1.00 91.56 71 ARG A O 1
ATOM 551 N N . ARG A 1 72 ? -4.260 4.016 -6.679 1.00 84.62 72 ARG A N 1
ATOM 552 C CA . ARG A 1 72 ? -5.023 3.993 -7.924 1.00 84.62 72 ARG A CA 1
ATOM 553 C C . ARG A 1 72 ? -5.116 5.438 -8.417 1.00 84.62 72 ARG A C 1
ATOM 555 O O . ARG A 1 72 ? -5.485 6.292 -7.612 1.00 84.62 72 ARG A O 1
ATOM 562 N N . ASP A 1 73 ? -4.740 5.710 -9.666 1.00 70.19 73 ASP A N 1
ATOM 563 C CA . ASP A 1 73 ? -4.940 7.029 -10.272 1.00 70.19 73 ASP A CA 1
ATOM 564 C C . AS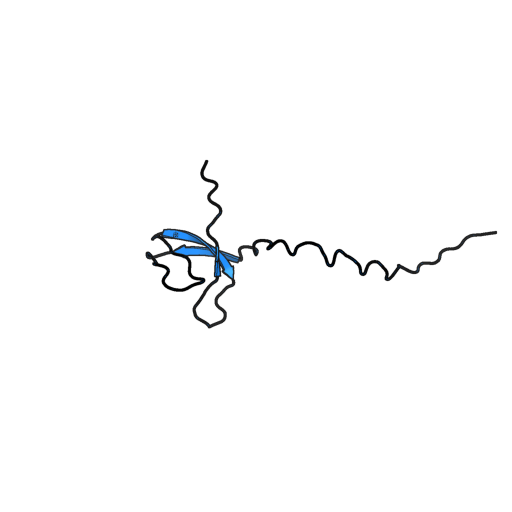P A 1 73 ? -6.425 7.375 -10.148 1.00 70.19 73 ASP A C 1
ATOM 566 O O . ASP A 1 73 ? -7.281 6.820 -10.836 1.00 70.19 73 ASP A O 1
ATOM 570 N N . HIS A 1 74 ? -6.744 8.223 -9.178 1.00 56.75 74 HIS A N 1
ATOM 571 C CA . HIS A 1 74 ? -8.044 8.843 -9.084 1.00 56.75 74 HIS A CA 1
ATOM 572 C C . HIS A 1 74 ? -7.889 10.134 -9.878 1.00 56.75 74 HIS A C 1
ATOM 574 O O . HIS A 1 74 ? -7.424 11.137 -9.341 1.00 56.75 74 HIS A O 1
ATOM 580 N N . GLU A 1 75 ? -8.183 10.083 -11.181 1.00 51.41 75 GLU A N 1
ATOM 581 C CA . GLU A 1 75 ? -8.504 11.291 -11.942 1.00 51.41 75 GLU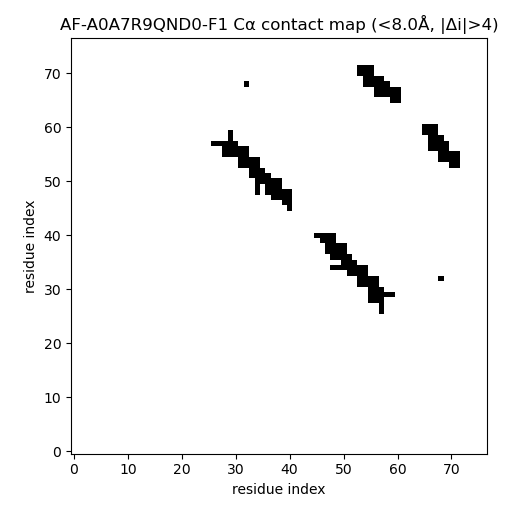 A CA 1
ATOM 582 C C . GLU A 1 75 ? -9.680 11.954 -11.211 1.00 51.41 75 GLU A C 1
ATOM 584 O O . GLU A 1 75 ? -10.827 11.523 -11.308 1.00 51.41 75 GLU A O 1
ATOM 589 N N . GLU A 1 76 ? -9.373 12.931 -10.359 1.00 49.62 76 GLU A N 1
ATOM 590 C CA . GLU A 1 76 ? -10.367 13.828 -9.787 1.00 49.62 76 GLU A CA 1
ATOM 591 C C . GLU A 1 76 ? -10.895 14.703 -10.940 1.00 49.62 76 GLU A C 1
ATOM 593 O O . GLU A 1 76 ? -10.194 15.609 -11.395 1.00 49.62 76 GLU A O 1
ATOM 598 N N . GLU A 1 77 ? -12.090 14.386 -11.456 1.00 42.41 77 GLU A N 1
ATOM 599 C CA . GLU A 1 77 ? -12.881 15.279 -12.329 1.00 42.41 77 GLU A CA 1
ATOM 600 C C . GLU A 1 77 ? -13.378 16.529 -11.583 1.00 42.41 77 GLU A C 1
ATOM 602 O O . GLU A 1 77 ? -13.842 16.399 -10.422 1.00 42.41 77 GLU A O 1
#

InterPro domains:
  IPR001452 SH3 domain [PF00018] (34-74)
  IPR001452 SH3 domain [PS50002] (28-77)
  IPR036028 SH3-like domain superfamily [SSF50044] (18-75)

Foldseek 3Di:
DDDDDDPDDDPVVVPPCPPPPVPVPPADFPAKDFACDWDDDPDPPDDTHHHRAMWGFRADDPPPPDTDTHRDPPPPD

Organism: NCBI:txid1979941

Solvent-accessible surface area (backbone atoms only — not comparable to full-atom values): 5328 Å² total; per-residue (Å²): 136,88,83,88,83,80,88,69,81,73,82,80,70,80,70,73,64,94,74,57,76,82,64,83,66,79,68,66,68,79,46,76,47,64,33,85,49,67,40,83,54,86,51,92,96,52,75,66,41,48,60,70,40,64,30,30,26,52,41,77,57,87,80,84,84,56,62,46,68,41,75,59,87,72,82,81,127

Nearest PDB structures (foldseek):
  1ng2-assembly1_A  TM=9.179E-01  e=2.894E-02  Homo sapiens
  1ov3-assembly1_A  TM=8.700E-01  e=4.304E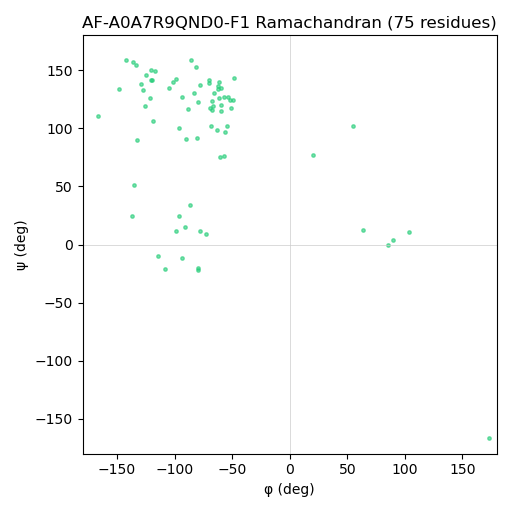-02  Homo sapiens
  1k9a-assembly6_F  TM=8.328E-01  e=1.017E-01  Rattus norvegicus
  1k9a-assembly7_C  TM=8.300E-01  e=1.161E-01  Rattus norvegicus
  1k9a-assembly2_B  TM=8.280E-01  e=1.844E-01  Rattus norvegicus

pLDDT: mean 77.51, std 19.28, range [42.41, 96.19]

Secondary structure (DSSP, 8-state):
----------S----S-TTS----PPPPP-EEEE-SS-B---STT---B-TT-EEEEEE---SSS--EEEE------